Protein AF-K2EDH6-F1 (afdb_monomer)

Mean predicted aligned error: 4.84 Å

Sequence (56 aa):
PKYHIFGHIHSHHGMITIGSTRYINCNVQGENGVLRSALLLDYDSGELLTVERNKE

Secondary structure (DSSP, 8-state):
--EEEE-S--S--EEEEETTEEEEE---B-GGGPBPPPPEE-TTT-PEEP------

Radius of gyration: 12.41 Å; Cα contacts (8 Å, |Δi|>4): 82; chains: 1; bounding box: 25×34×28 Å

Foldseek 3Di:
DQEDEDEPPQPDAAWDDDPNYIYGYQYQAHPPRDGDDGWDADPPVRDTDDDDDDDD

Structure (mmCIF, N/CA/C/O backbone):
data_AF-K2EDH6-F1
#
_entry.id   AF-K2EDH6-F1
#
loop_
_atom_site.group_PDB
_atom_site.id
_atom_site.type_symbol
_atom_site.label_atom_id
_atom_site.label_alt_id
_atom_site.label_comp_id
_atom_site.label_asym_id
_atom_site.label_entity_id
_atom_site.label_seq_id
_atom_site.pdbx_PDB_ins_code
_atom_site.Cartn_x
_atom_site.Cartn_y
_atom_site.Cartn_z
_atom_site.occupancy
_atom_site.B_iso_or_equiv
_atom_site.auth_seq_id
_atom_site.auth_comp_id
_atom_site.auth_asym_id
_atom_site.auth_atom_id
_atom_site.pdbx_PDB_model_num
ATOM 1 N N . PRO A 1 1 ? -12.649 8.746 3.843 1.00 91.62 1 PRO A N 1
ATOM 2 C CA . PRO A 1 1 ? -12.810 7.295 3.560 1.00 91.62 1 PRO A CA 1
ATOM 3 C C . PRO A 1 1 ? -11.705 6.534 4.299 1.00 91.62 1 PRO A C 1
ATOM 5 O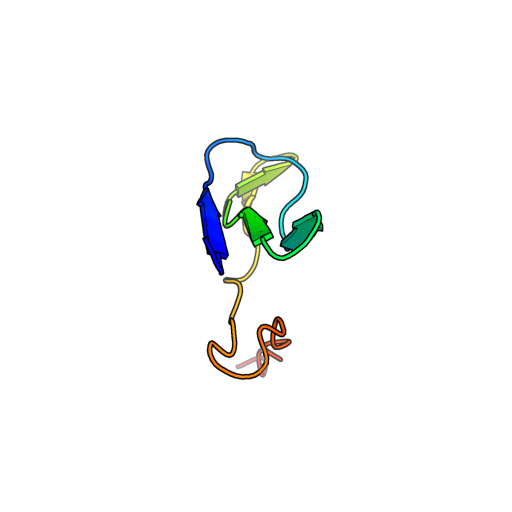 O . PRO A 1 1 ? -10.664 7.134 4.525 1.00 91.62 1 PRO A O 1
ATOM 8 N N . LYS A 1 2 ? -11.888 5.264 4.688 1.00 95.44 2 LYS A N 1
ATOM 9 C CA . LYS A 1 2 ? -10.801 4.520 5.366 1.00 95.44 2 LYS A CA 1
ATOM 10 C C . LYS A 1 2 ? -9.600 4.318 4.426 1.00 95.44 2 LYS A C 1
ATOM 12 O O . LYS A 1 2 ? -8.457 4.499 4.839 1.00 95.44 2 LYS A O 1
ATOM 17 N N . TYR A 1 3 ? -9.881 4.051 3.148 1.00 97.81 3 TYR A N 1
ATOM 18 C CA . TYR A 1 3 ? -8.885 3.831 2.099 1.00 97.81 3 TYR A CA 1
ATOM 19 C C . TYR A 1 3 ? -9.221 4.621 0.831 1.00 97.81 3 TYR A C 1
ATOM 21 O O . TYR A 1 3 ? -10.388 4.725 0.452 1.00 97.81 3 TYR A O 1
ATOM 29 N N . HIS A 1 4 ? -8.193 5.145 0.168 1.00 97.50 4 HIS A N 1
ATOM 30 C CA . HIS A 1 4 ? -8.245 5.707 -1.178 1.00 97.50 4 HIS A CA 1
ATOM 31 C C . HIS A 1 4 ? -7.175 5.007 -2.016 1.00 97.50 4 HIS A C 1
ATOM 33 O O . HIS A 1 4 ? -5.980 5.230 -1.826 1.00 97.50 4 HIS A O 1
ATOM 39 N N . ILE A 1 5 ? -7.618 4.134 -2.917 1.00 96.56 5 ILE A N 1
ATOM 40 C CA . ILE A 1 5 ? -6.744 3.334 -3.776 1.00 96.56 5 ILE A CA 1
ATOM 41 C C . ILE A 1 5 ? -6.659 4.001 -5.144 1.00 96.56 5 ILE A C 1
ATOM 43 O O . ILE A 1 5 ? -7.684 4.349 -5.728 1.00 96.56 5 ILE A O 1
ATOM 47 N N . PHE A 1 6 ? -5.445 4.167 -5.653 1.00 95.56 6 PHE A N 1
ATOM 48 C CA . PHE A 1 6 ? -5.197 4.764 -6.960 1.00 95.56 6 PHE A CA 1
ATOM 49 C C . PHE A 1 6 ? -3.956 4.154 -7.626 1.00 95.56 6 PHE A C 1
ATOM 51 O O . PHE A 1 6 ? -3.280 3.282 -7.077 1.00 95.56 6 PHE A O 1
ATOM 58 N N . GLY A 1 7 ? -3.687 4.599 -8.852 1.00 90.69 7 GLY A N 1
ATOM 59 C CA . GLY A 1 7 ? -2.545 4.188 -9.662 1.00 90.69 7 GLY A CA 1
ATOM 60 C C . GLY A 1 7 ? -2.158 5.290 -10.646 1.00 90.69 7 GLY A C 1
ATOM 61 O O . GLY A 1 7 ? -2.315 6.468 -10.334 1.00 90.69 7 GLY A O 1
ATOM 62 N N . HIS A 1 8 ? -1.677 4.912 -11.837 1.00 90.75 8 HIS A N 1
ATOM 63 C CA . HIS A 1 8 ? -1.243 5.805 -12.932 1.00 90.75 8 HIS A CA 1
ATOM 64 C C . HIS A 1 8 ? 0.040 6.614 -12.659 1.00 90.75 8 HIS A C 1
ATOM 66 O O . HIS A 1 8 ? 0.847 6.810 -13.562 1.00 90.75 8 HIS A O 1
ATOM 72 N N . ILE A 1 9 ? 0.298 7.008 -11.411 1.00 90.44 9 ILE A N 1
ATOM 73 C CA . ILE A 1 9 ? 1.556 7.640 -11.005 1.00 90.44 9 ILE A CA 1
ATOM 74 C C . ILE A 1 9 ? 2.592 6.546 -10.736 1.00 90.44 9 ILE A C 1
ATOM 76 O O . ILE A 1 9 ? 2.446 5.751 -9.809 1.00 90.44 9 ILE A O 1
ATOM 80 N N . HIS A 1 10 ? 3.641 6.487 -11.563 1.00 88.94 10 HIS A N 1
ATOM 81 C CA . HIS A 1 10 ? 4.633 5.403 -11.527 1.00 88.94 10 HIS A CA 1
ATOM 82 C C . HIS A 1 10 ? 5.702 5.553 -10.416 1.00 88.94 10 HIS A C 1
ATOM 84 O O . HIS A 1 10 ? 6.484 4.627 -10.160 1.00 88.94 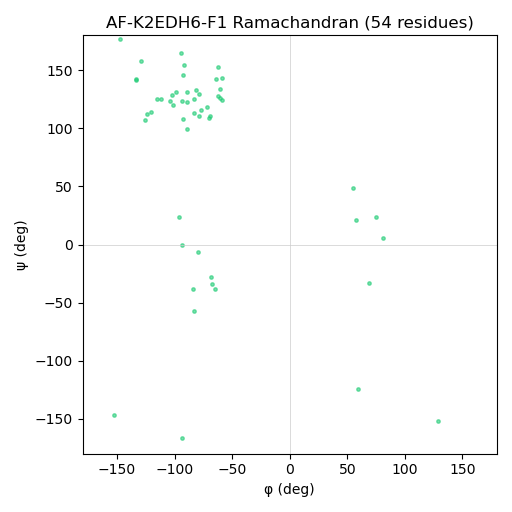10 HIS A O 1
ATOM 90 N N . SER A 1 11 ? 5.695 6.685 -9.707 1.00 85.19 11 SER A N 1
ATOM 91 C CA . SER A 1 11 ? 6.487 6.945 -8.500 1.00 85.19 11 SER A CA 1
ATOM 92 C C . SER A 1 11 ? 5.684 6.638 -7.226 1.00 85.19 11 SER A C 1
ATOM 94 O O . SER A 1 11 ? 4.467 6.498 -7.280 1.00 85.19 11 SER A O 1
ATOM 96 N N . HIS A 1 12 ? 6.358 6.529 -6.076 1.00 88.19 12 HIS A N 1
ATOM 97 C CA . HIS A 1 12 ? 5.719 6.401 -4.753 1.00 88.19 12 HIS A CA 1
ATOM 98 C C . HIS A 1 12 ? 4.722 5.233 -4.621 1.00 88.19 12 HIS A C 1
ATOM 100 O O . HIS A 1 12 ? 3.608 5.411 -4.136 1.00 88.19 12 HIS A O 1
ATOM 106 N N . HIS A 1 13 ? 5.127 4.037 -5.055 1.00 93.00 13 HIS A N 1
ATOM 107 C CA . HIS A 1 13 ? 4.404 2.799 -4.754 1.00 93.00 13 HIS A CA 1
ATOM 108 C C . HIS A 1 13 ? 4.338 2.568 -3.240 1.00 93.00 13 HIS A C 1
ATOM 110 O O . HIS A 1 13 ? 5.368 2.673 -2.572 1.00 93.00 13 HIS A O 1
ATOM 116 N N . GLY A 1 14 ? 3.166 2.215 -2.711 1.00 94.25 14 GLY A N 1
ATOM 117 C CA . GLY A 1 14 ? 2.983 1.942 -1.285 1.00 94.25 14 GLY A CA 1
ATOM 118 C C . GLY A 1 14 ? 1.818 2.713 -0.676 1.00 94.25 14 GLY A C 1
ATOM 119 O O . GLY A 1 14 ? 0.837 3.019 -1.353 1.00 94.25 14 GLY A O 1
ATOM 120 N N . MET A 1 15 ? 1.916 3.001 0.621 1.00 96.19 15 MET A N 1
ATOM 121 C CA . MET A 1 15 ? 0.843 3.615 1.398 1.00 96.19 15 MET A CA 1
ATOM 122 C C . MET A 1 15 ? 1.365 4.756 2.264 1.00 96.19 15 MET A C 1
ATOM 124 O O . MET A 1 15 ? 2.424 4.648 2.877 1.00 96.19 15 MET A O 1
ATOM 128 N N . ILE A 1 16 ? 0.569 5.817 2.360 1.00 96.44 16 ILE A N 1
ATOM 129 C CA . ILE A 1 16 ? 0.735 6.879 3.354 1.00 96.44 16 ILE A CA 1
ATOM 130 C C . ILE A 1 16 ? -0.591 7.134 4.071 1.00 96.44 16 ILE A C 1
ATOM 132 O O . ILE A 1 16 ? -1.667 6.869 3.530 1.00 96.44 16 ILE A O 1
ATOM 136 N N . THR A 1 17 ? -0.522 7.705 5.269 1.00 96.62 17 THR A N 1
ATOM 137 C CA . THR A 1 17 ? -1.704 8.060 6.062 1.00 96.62 17 THR A CA 1
ATOM 138 C C . THR A 1 17 ? -1.783 9.571 6.222 1.00 96.62 17 THR A C 1
ATOM 140 O O . THR A 1 17 ? -0.835 10.195 6.694 1.00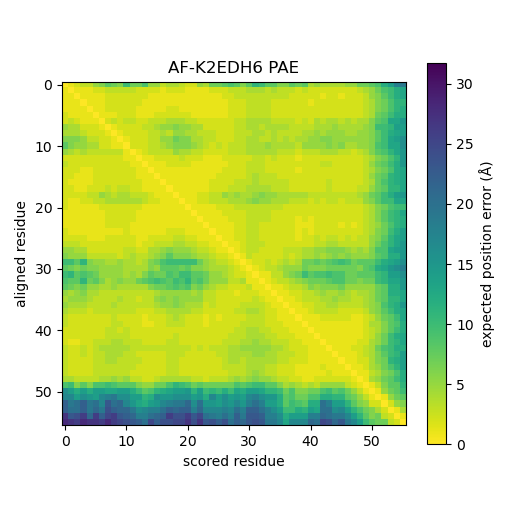 96.62 17 THR A O 1
ATOM 143 N N . ILE A 1 18 ? -2.921 10.159 5.847 1.00 97.12 18 ILE A N 1
ATOM 144 C CA . ILE A 1 18 ? -3.219 11.579 6.063 1.00 97.12 18 ILE A CA 1
ATOM 145 C C . ILE A 1 18 ? -4.528 11.665 6.848 1.00 97.12 18 ILE A C 1
ATOM 147 O O . ILE A 1 18 ? -5.600 11.303 6.352 1.00 97.12 18 ILE A O 1
ATOM 151 N N . GLY A 1 19 ? -4.435 12.127 8.097 1.00 96.00 19 GLY A N 1
ATOM 152 C CA . GLY A 1 19 ? -5.550 12.070 9.040 1.00 96.00 19 GLY A CA 1
ATOM 153 C C . GLY A 1 19 ? -6.003 10.625 9.258 1.00 96.00 19 GLY A C 1
ATOM 154 O O . GLY A 1 19 ? -5.199 9.766 9.604 1.00 96.00 19 GLY A O 1
ATOM 155 N N . SER A 1 20 ? -7.286 10.347 9.024 1.00 95.69 20 SER A N 1
ATOM 156 C CA . SER A 1 20 ? -7.867 8.999 9.122 1.00 95.69 20 SER A CA 1
ATOM 157 C C . SER A 1 20 ? -7.899 8.226 7.797 1.00 95.69 20 SER A C 1
ATOM 159 O O . SER A 1 20 ? -8.384 7.096 7.763 1.00 95.69 20 SER A O 1
ATOM 161 N N . THR A 1 21 ? -7.429 8.826 6.697 1.00 97.56 21 THR A N 1
ATOM 162 C CA . THR A 1 21 ? -7.473 8.210 5.363 1.00 97.56 21 THR A CA 1
ATOM 163 C C . THR A 1 21 ? -6.106 7.655 4.986 1.00 97.56 21 THR A C 1
ATOM 165 O O . THR A 1 21 ? -5.103 8.371 5.015 1.00 97.56 21 THR A O 1
ATOM 168 N N . ARG A 1 22 ? -6.080 6.386 4.576 1.00 97.50 22 ARG A N 1
ATOM 169 C CA . ARG A 1 22 ? -4.904 5.742 3.984 1.00 97.50 22 ARG A CA 1
ATOM 170 C C . ARG A 1 22 ? -4.963 5.854 2.465 1.00 97.50 22 ARG A C 1
ATOM 172 O O . ARG A 1 22 ? -5.934 5.424 1.845 1.00 97.50 22 ARG A O 1
ATOM 179 N N . TYR A 1 23 ? -3.930 6.437 1.878 1.00 97.38 23 TYR A N 1
ATOM 180 C CA . TYR A 1 23 ? -3.772 6.620 0.439 1.00 97.38 23 TYR A CA 1
ATOM 181 C C . TYR A 1 23 ? -2.810 5.556 -0.071 1.00 97.38 23 TYR A C 1
ATOM 183 O O . TYR A 1 23 ? -1.673 5.499 0.393 1.00 97.38 23 TYR A O 1
ATOM 191 N N . ILE A 1 24 ? -3.273 4.708 -0.988 1.00 97.25 24 ILE A N 1
ATOM 192 C CA . ILE A 1 24 ? -2.534 3.533 -1.454 1.00 97.25 24 ILE A CA 1
ATOM 193 C C . ILE A 1 24 ? -2.318 3.647 -2.962 1.00 97.25 24 ILE A C 1
ATOM 195 O O . ILE A 1 24 ? -3.277 3.591 -3.735 1.00 97.25 24 ILE A O 1
ATOM 199 N N . ASN A 1 25 ? -1.057 3.792 -3.368 1.00 95.88 25 ASN A N 1
ATOM 200 C CA . ASN A 1 25 ? -0.656 3.749 -4.768 1.00 95.88 25 ASN A CA 1
ATOM 201 C C . ASN A 1 25 ? -0.252 2.318 -5.144 1.00 95.88 25 ASN A C 1
ATOM 203 O O . ASN A 1 25 ? 0.811 1.833 -4.750 1.00 95.88 25 ASN A O 1
ATOM 207 N N . CYS A 1 26 ? -1.102 1.661 -5.932 1.00 94.50 26 CYS A N 1
ATOM 208 C CA . CYS A 1 26 ? -0.944 0.268 -6.354 1.00 94.50 26 CYS A CA 1
ATOM 209 C C . CYS A 1 26 ? -0.280 0.127 -7.734 1.00 94.50 26 CYS A C 1
ATOM 211 O O . CYS A 1 26 ? -0.498 -0.862 -8.435 1.00 94.50 26 CYS A O 1
ATOM 213 N N . ASN A 1 27 ? 0.497 1.114 -8.178 1.00 92.31 27 ASN A N 1
ATOM 214 C CA . ASN A 1 27 ? 1.166 1.055 -9.474 1.00 92.31 27 ASN A CA 1
ATOM 215 C C . ASN A 1 27 ? 2.134 -0.140 -9.586 1.00 92.31 27 ASN A C 1
ATOM 217 O O . ASN A 1 27 ? 3.059 -0.311 -8.792 1.00 92.31 27 ASN A O 1
ATOM 221 N N . VAL A 1 28 ? 1.956 -0.948 -10.630 1.00 89.62 28 VAL A N 1
ATOM 222 C CA . VAL A 1 28 ? 2.762 -2.159 -10.845 1.00 89.62 28 VAL A CA 1
ATOM 223 C C . VAL A 1 28 ? 4.077 -1.836 -11.548 1.00 89.62 28 VAL A C 1
ATOM 225 O O . VAL A 1 28 ? 5.113 -2.398 -11.211 1.00 89.62 28 VAL A O 1
ATOM 228 N N . GLN A 1 29 ? 4.065 -0.907 -12.502 1.00 89.62 29 GLN A N 1
ATOM 229 C CA . GLN A 1 29 ? 5.260 -0.545 -13.255 1.00 89.62 29 GLN A CA 1
ATOM 230 C C . GLN A 1 29 ? 6.029 0.577 -12.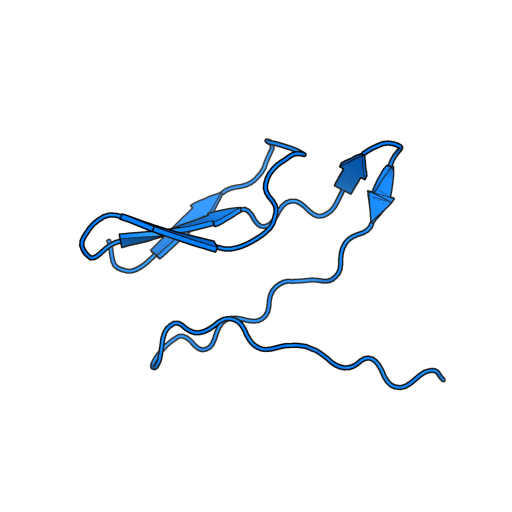548 1.00 89.62 29 GLN A C 1
ATOM 232 O O . GLN A 1 29 ? 5.490 1.650 -12.257 1.00 89.62 29 GLN A O 1
ATOM 237 N N . GLY A 1 30 ? 7.291 0.305 -12.231 1.00 82.75 30 GLY A N 1
ATOM 238 C CA . GLY A 1 30 ? 8.244 1.267 -11.701 1.00 82.75 30 GLY A CA 1
ATOM 239 C C . GLY A 1 30 ? 9.100 1.923 -12.768 1.00 82.75 30 GLY A C 1
ATOM 240 O O . GLY A 1 30 ? 8.808 1.856 -13.963 1.00 82.75 30 GLY A O 1
ATOM 241 N N . GLU A 1 31 ? 10.160 2.589 -12.316 1.00 83.31 31 GLU A N 1
ATOM 242 C CA . GLU A 1 31 ? 11.126 3.212 -13.217 1.00 83.31 31 GLU A CA 1
ATOM 243 C C . GLU A 1 31 ? 11.749 2.164 -14.144 1.00 83.31 31 GLU A C 1
ATOM 245 O O . GLU A 1 31 ? 11.967 1.012 -13.760 1.00 83.31 31 GLU A O 1
ATOM 250 N N . ASN A 1 32 ? 11.992 2.563 -15.393 1.00 84.81 32 ASN A N 1
ATOM 251 C CA . ASN A 1 32 ? 12.571 1.713 -16.439 1.00 84.81 32 ASN A CA 1
ATOM 252 C C . ASN A 1 32 ?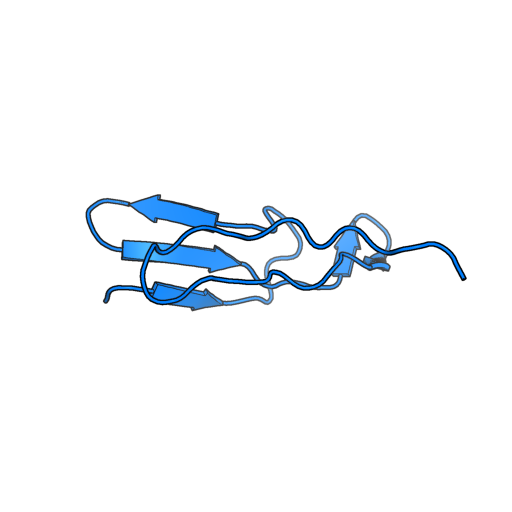 11.778 0.424 -16.726 1.00 84.81 32 ASN A C 1
ATOM 254 O O . ASN A 1 32 ? 12.318 -0.537 -17.265 1.00 84.81 32 ASN A O 1
ATOM 258 N N . GLY A 1 33 ? 10.490 0.398 -16.372 1.00 83.44 33 GLY A N 1
ATOM 259 C CA . GLY A 1 33 ? 9.606 -0.730 -16.646 1.00 83.44 33 GLY A CA 1
ATOM 260 C C . GLY A 1 33 ? 9.722 -1.897 -15.666 1.00 83.44 33 GLY A C 1
ATOM 261 O O . GLY A 1 33 ? 9.058 -2.910 -15.880 1.00 83.44 33 GLY A O 1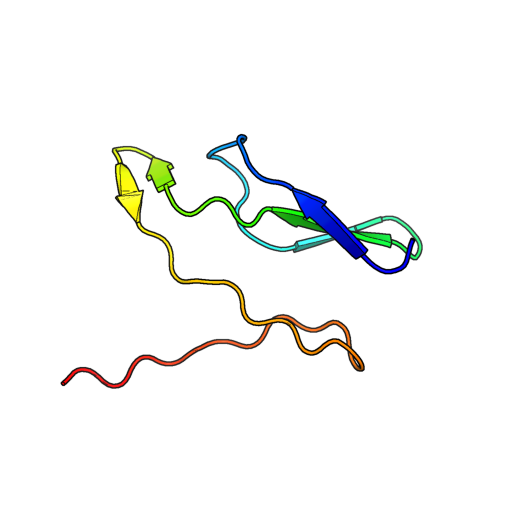
ATOM 262 N N . VAL A 1 34 ? 10.507 -1.768 -14.589 1.00 88.56 34 VAL A N 1
ATOM 263 C CA . VAL A 1 34 ? 10.632 -2.812 -13.560 1.00 88.56 34 VAL A CA 1
ATOM 264 C C . VAL A 1 34 ? 9.280 -3.044 -12.887 1.00 88.56 34 VAL A C 1
ATOM 266 O O . VAL A 1 34 ? 8.646 -2.103 -12.412 1.00 88.56 34 VAL A O 1
ATOM 269 N N . LEU A 1 35 ? 8.832 -4.298 -12.827 1.00 90.38 35 LEU A N 1
ATOM 270 C CA . LEU A 1 35 ? 7.570 -4.658 -12.182 1.00 90.38 35 LEU A CA 1
ATOM 271 C C . LEU A 1 35 ? 7.750 -4.781 -10.666 1.00 90.38 35 LEU A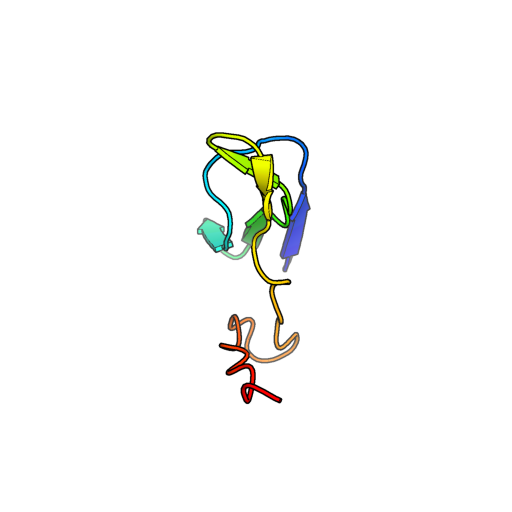 C 1
ATOM 273 O O . LEU A 1 35 ? 8.679 -5.432 -10.188 1.00 90.38 35 LEU A O 1
ATOM 277 N N . ARG A 1 36 ? 6.838 -4.173 -9.907 1.00 88.00 36 ARG A N 1
ATOM 278 C CA . ARG A 1 36 ? 6.756 -4.284 -8.448 1.00 88.00 36 ARG A CA 1
ATOM 279 C C . ARG A 1 36 ? 5.821 -5.418 -8.043 1.00 88.00 36 ARG A C 1
ATOM 281 O O . ARG A 1 36 ? 4.900 -5.785 -8.774 1.00 88.00 36 ARG A O 1
ATOM 288 N N . SER A 1 37 ? 6.054 -5.961 -6.852 1.00 87.75 37 SER A N 1
ATOM 289 C CA . SER A 1 37 ? 5.124 -6.899 -6.224 1.00 87.75 37 SER A CA 1
ATOM 290 C C . SER A 1 37 ? 3.773 -6.239 -5.951 1.00 87.75 37 SER A C 1
ATOM 292 O O . SER A 1 37 ? 3.686 -5.030 -5.747 1.00 87.75 37 SER A O 1
ATOM 294 N N . ALA A 1 38 ? 2.717 -7.052 -5.924 1.00 89.00 38 ALA A N 1
ATOM 295 C CA . ALA A 1 38 ? 1.414 -6.599 -5.467 1.00 89.00 38 ALA A CA 1
ATOM 296 C C . ALA A 1 38 ? 1.480 -6.206 -3.983 1.00 89.00 38 ALA A C 1
ATOM 298 O O . ALA A 1 38 ? 2.155 -6.868 -3.191 1.00 89.00 38 ALA A O 1
ATOM 299 N N . LEU A 1 39 ? 0.753 -5.151 -3.621 1.00 92.31 39 LEU A N 1
ATOM 300 C CA . LEU A 1 39 ? 0.521 -4.787 -2.229 1.00 92.31 39 LEU A CA 1
ATOM 301 C C . LEU A 1 39 ? -0.569 -5.686 -1.656 1.00 92.31 39 LEU A C 1
ATOM 303 O O . LEU A 1 39 ? -1.645 -5.805 -2.244 1.00 92.31 39 LEU A O 1
ATOM 307 N N . LEU A 1 40 ? -0.299 -6.286 -0.502 1.00 93.81 40 LEU A N 1
ATOM 308 C CA . LEU A 1 40 ? -1.294 -7.012 0.271 1.00 93.81 40 LEU A CA 1
ATOM 309 C C . LEU A 1 40 ? -1.696 -6.147 1.464 1.00 93.81 40 LEU A C 1
ATOM 311 O O . LEU A 1 40 ? -0.837 -5.728 2.231 1.00 93.81 40 LEU A O 1
ATOM 315 N N . LEU A 1 41 ? -2.986 -5.853 1.594 1.00 94.69 41 LEU A N 1
ATOM 316 C CA . LEU A 1 41 ? -3.530 -5.023 2.664 1.00 94.69 41 LEU A CA 1
ATOM 317 C C . LEU A 1 41 ? -4.382 -5.895 3.580 1.00 94.69 41 LEU A C 1
ATOM 319 O O . LEU A 1 41 ? -5.3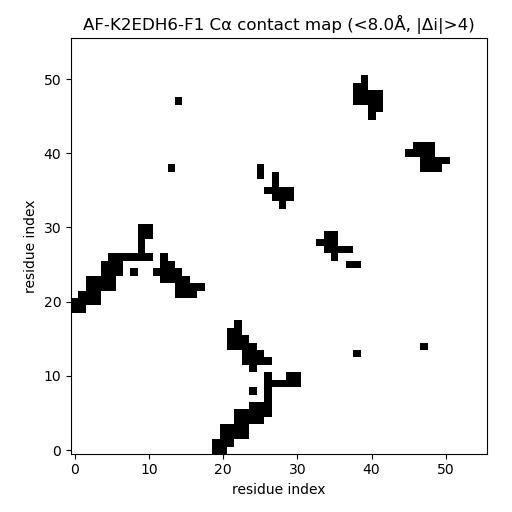42 -6.510 3.115 1.00 94.69 41 LEU A O 1
ATOM 323 N N . ASP A 1 42 ? -4.079 -5.887 4.873 1.00 94.94 42 ASP A N 1
ATOM 324 C CA . ASP A 1 42 ? -5.042 -6.336 5.872 1.00 94.94 42 ASP A CA 1
ATOM 325 C C . ASP A 1 42 ? -6.085 -5.228 6.076 1.00 94.94 42 ASP A C 1
ATOM 327 O O . ASP A 1 42 ? -5.773 -4.109 6.492 1.00 94.94 42 ASP A O 1
ATOM 331 N N . TYR A 1 43 ? -7.338 -5.522 5.735 1.00 93.44 43 TYR A N 1
ATOM 332 C CA . TYR A 1 43 ? -8.417 -4.543 5.777 1.00 93.44 43 TYR A CA 1
ATOM 333 C C . TYR A 1 43 ? -8.778 -4.114 7.204 1.00 93.44 43 TYR A C 1
ATOM 335 O O . TYR A 1 43 ? -9.240 -2.986 7.401 1.00 93.44 43 TYR A O 1
ATOM 343 N N . ASP A 1 44 ? -8.571 -4.965 8.207 1.00 92.94 44 ASP A N 1
ATOM 344 C CA . ASP A 1 44 ? -8.987 -4.659 9.573 1.00 92.94 44 ASP A CA 1
ATOM 345 C C . ASP A 1 44 ? -7.944 -3.788 10.266 1.00 92.94 44 ASP A C 1
ATOM 347 O O . ASP A 1 44 ? -8.254 -2.643 10.632 1.00 92.94 44 ASP A O 1
ATOM 351 N N . SER A 1 45 ? -6.697 -4.265 10.334 1.00 93.69 45 SER A N 1
ATOM 352 C CA . SER A 1 45 ? -5.572 -3.501 10.894 1.00 93.69 45 SER A CA 1
ATOM 353 C C . SER A 1 45 ? -5.209 -2.284 10.033 1.00 93.69 45 SER A C 1
ATOM 355 O O . SER A 1 45 ? -4.885 -1.207 10.545 1.00 93.69 45 SER A O 1
ATOM 357 N N . GLY A 1 46 ? -5.361 -2.404 8.711 1.00 93.81 46 GLY A N 1
ATOM 358 C CA . GLY A 1 46 ? -4.933 -1.407 7.739 1.00 93.81 46 GLY A CA 1
ATOM 359 C C . GLY A 1 46 ? -3.425 -1.367 7.521 1.00 93.81 46 GLY A C 1
ATOM 360 O O . GLY A 1 46 ? -2.926 -0.321 7.108 1.00 93.81 46 GLY A O 1
ATOM 361 N N . GLU A 1 47 ? -2.736 -2.471 7.799 1.00 94.19 47 GLU A N 1
ATOM 362 C CA . GLU A 1 47 ? -1.309 -2.653 7.551 1.00 94.19 47 GLU A CA 1
ATOM 363 C C . GLU A 1 47 ? -1.052 -3.290 6.181 1.00 94.19 47 GLU A C 1
ATOM 365 O O . GLU A 1 47 ? -1.823 -4.128 5.700 1.00 94.19 47 GLU A O 1
ATOM 370 N N . 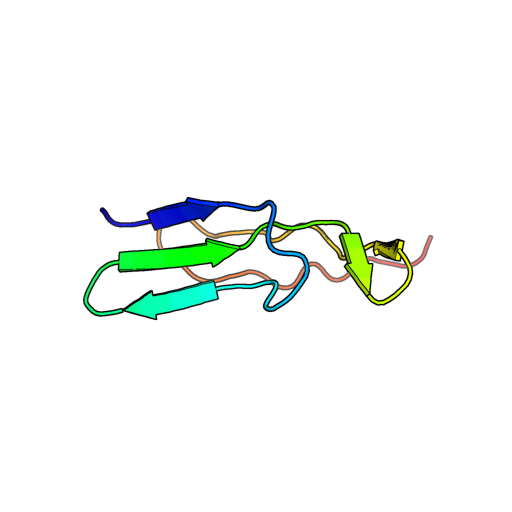LEU A 1 48 ? 0.059 -2.896 5.551 1.00 93.00 48 LEU A N 1
ATOM 371 C CA . LEU A 1 48 ? 0.564 -3.586 4.368 1.00 93.00 48 LEU A CA 1
ATOM 372 C C . LEU A 1 48 ? 1.395 -4.794 4.802 1.00 93.00 48 LEU A C 1
ATOM 374 O O . LEU A 1 48 ? 2.359 -4.659 5.552 1.00 93.00 48 LEU A O 1
ATOM 378 N N . LEU A 1 49 ? 1.034 -5.968 4.297 1.00 92.25 49 LEU A N 1
ATOM 379 C CA . LEU A 1 49 ? 1.716 -7.220 4.584 1.00 92.25 49 LEU A CA 1
ATOM 380 C C . LEU A 1 49 ? 2.846 -7.445 3.579 1.00 92.25 49 LEU A C 1
ATOM 382 O O . LEU A 1 49 ? 2.655 -7.355 2.362 1.00 92.25 49 LEU A O 1
ATOM 386 N N . THR A 1 50 ? 4.030 -7.779 4.084 1.00 81.44 50 THR A N 1
ATOM 387 C CA . THR A 1 50 ? 5.156 -8.215 3.260 1.00 81.44 50 THR A CA 1
ATOM 388 C C . THR A 1 50 ? 4.872 -9.612 2.723 1.00 81.44 50 THR A C 1
ATOM 390 O O . THR A 1 50 ? 4.733 -10.565 3.485 1.00 81.44 50 THR A O 1
ATOM 393 N N . VAL A 1 51 ? 4.799 -9.751 1.399 1.00 69.25 51 VAL A N 1
ATOM 394 C CA . VAL A 1 51 ? 4.706 -11.067 0.760 1.00 69.25 51 VAL A CA 1
ATOM 395 C C . VAL A 1 51 ? 6.125 -11.569 0.508 1.00 69.25 51 VAL A C 1
ATOM 397 O O . VAL A 1 51 ? 6.769 -11.161 -0.461 1.00 69.25 51 VAL A O 1
ATOM 400 N N . GLU A 1 52 ? 6.629 -12.442 1.379 1.00 60.38 52 GLU A N 1
ATOM 401 C CA . GLU A 1 52 ? 7.848 -13.196 1.087 1.00 60.38 52 GLU A CA 1
ATOM 402 C C . GLU A 1 52 ? 7.541 -14.198 -0.029 1.00 60.38 52 GLU A C 1
ATOM 404 O O . GLU A 1 52 ? 6.772 -15.144 0.141 1.00 60.38 52 GLU A O 1
ATOM 409 N N . ARG A 1 53 ? 8.101 -13.969 -1.221 1.00 59.78 53 ARG A N 1
ATOM 410 C CA . ARG A 1 53 ? 8.039 -14.959 -2.296 1.00 59.78 53 ARG A CA 1
ATOM 411 C C . ARG A 1 53 ? 9.094 -16.019 -2.013 1.00 59.78 53 ARG A C 1
ATOM 413 O O . ARG A 1 53 ? 10.286 -15.740 -2.140 1.00 59.78 53 ARG A O 1
ATOM 420 N N . ASN A 1 54 ? 8.659 -17.228 -1.672 1.00 50.84 54 ASN A N 1
ATOM 421 C CA . ASN A 1 54 ? 9.526 -18.396 -1.767 1.00 50.84 54 ASN A CA 1
ATOM 422 C C . ASN A 1 54 ? 9.983 -18.517 -3.228 1.00 50.84 54 ASN A C 1
ATOM 424 O O . ASN A 1 54 ? 9.158 -18.489 -4.141 1.00 50.84 54 ASN A O 1
ATOM 428 N N . LYS A 1 55 ? 11.299 -18.553 -3.448 1.00 49.62 55 LYS A N 1
ATOM 429 C CA . LYS A 1 55 ? 11.869 -18.831 -4.767 1.00 49.62 55 LYS A CA 1
ATOM 430 C C . LYS A 1 55 ? 11.601 -20.306 -5.071 1.00 49.62 55 LYS A C 1
ATOM 432 O O . LYS A 1 55 ? 12.176 -21.155 -4.396 1.00 49.62 55 LYS A O 1
ATOM 437 N N . GLU A 1 56 ? 10.703 -20.574 -6.014 1.00 49.50 56 GLU A N 1
ATOM 438 C CA . GLU A 1 56 ? 10.623 -21.867 -6.711 1.00 49.50 56 GLU A CA 1
ATOM 439 C C . GLU A 1 56 ? 11.797 -22.026 -7.683 1.00 49.50 56 GLU A C 1
ATOM 441 O O . GLU A 1 56 ? 12.218 -21.001 -8.277 1.00 49.50 56 GLU A O 1
#

pLDDT: mean 88.46, std 12.02, range [49.5, 97.81]

Solvent-accessible surface area (backbone atoms only — not comparable to full-atom values): 3675 Å² total; per-residue (Å²): 103,70,66,47,79,48,55,92,54,55,62,78,66,46,77,50,74,59,91,80,28,35,41,33,32,68,37,44,48,36,76,98,66,46,75,52,80,84,87,40,71,43,82,83,87,66,45,77,53,85,80,82,75,77,86,127

Nearest PDB structures (foldseek):
  3rl4-assembly1_A  TM=8.367E-01  e=8.888E-02  Rattus norvegicus
  3rl5-assembly1_A  TM=8.561E-01  e=1.158E-01  Rattus norvegicus
  9b9g-assembly1_I  TM=3.660E-01  e=5.380E+00  Homo sapiens